Protein AF-A0A529WE74-F1 (afdb_monomer)

Structure (mmCIF, N/CA/C/O backbone):
data_AF-A0A529WE74-F1
#
_entry.id   AF-A0A529WE74-F1
#
loop_
_atom_site.group_PDB
_atom_site.id
_atom_site.type_symbol
_atom_site.label_atom_id
_atom_site.label_alt_id
_atom_site.label_comp_id
_atom_site.label_asym_id
_atom_site.label_entity_id
_atom_site.label_seq_id
_atom_site.pdbx_PDB_ins_code
_atom_site.Cartn_x
_atom_site.Cartn_y
_atom_site.Cartn_z
_atom_site.occupancy
_atom_site.B_iso_or_equiv
_atom_site.auth_seq_id
_atom_site.auth_comp_id
_atom_site.auth_asym_id
_atom_site.auth_atom_id
_atom_site.pdbx_PDB_model_num
ATOM 1 N N . THR A 1 1 ? 2.135 14.110 -4.464 1.00 65.06 1 THR A N 1
ATOM 2 C CA . THR A 1 1 ? 2.168 13.073 -3.396 1.00 65.06 1 THR A CA 1
ATOM 3 C C . THR A 1 1 ? 1.298 13.383 -2.169 1.00 65.06 1 THR A C 1
ATOM 5 O O . THR A 1 1 ? 0.664 12.472 -1.646 1.00 65.06 1 THR A O 1
ATOM 8 N N . ARG A 1 2 ? 1.188 14.638 -1.693 1.00 84.69 2 ARG A N 1
ATOM 9 C CA . ARG A 1 2 ? 0.421 14.988 -0.469 1.00 84.69 2 ARG A CA 1
ATOM 10 C C . ARG A 1 2 ? -1.068 14.585 -0.499 1.00 84.69 2 ARG A C 1
ATOM 12 O O . ARG A 1 2 ? -1.581 14.122 0.520 1.00 84.69 2 ARG A O 1
ATOM 19 N N . HIS A 1 3 ? -1.733 14.703 -1.653 1.00 89.88 3 HIS A N 1
ATOM 20 C CA . HIS A 1 3 ? -3.137 14.296 -1.838 1.00 89.88 3 HIS A CA 1
ATOM 21 C C . HIS A 1 3 ? -3.337 12.780 -1.716 1.00 89.88 3 HIS A C 1
ATOM 23 O O . HIS A 1 3 ? -4.231 12.335 -0.996 1.00 89.88 3 HIS A O 1
ATOM 29 N N . ALA A 1 4 ? -2.447 11.991 -2.322 1.00 90.81 4 ALA A N 1
ATOM 30 C CA . ALA A 1 4 ? -2.468 10.534 -2.230 1.00 90.81 4 ALA A CA 1
ATOM 31 C C . ALA A 1 4 ? -2.382 10.057 -0.770 1.00 90.81 4 ALA A C 1
ATOM 33 O O . ALA A 1 4 ? -3.229 9.295 -0.305 1.00 90.81 4 ALA A O 1
ATOM 34 N N . ARG A 1 5 ? -1.439 10.610 0.007 1.00 93.06 5 ARG A N 1
ATOM 35 C CA . ARG A 1 5 ? -1.312 10.308 1.442 1.00 93.06 5 ARG A CA 1
ATOM 36 C C . ARG A 1 5 ? -2.579 10.657 2.225 1.00 93.06 5 ARG A C 1
ATOM 38 O O . ARG A 1 5 ? -2.985 9.913 3.116 1.00 93.06 5 ARG A O 1
ATOM 45 N N . PHE A 1 6 ? -3.210 11.795 1.929 1.00 93.50 6 PHE A N 1
ATOM 46 C CA . PHE A 1 6 ? -4.461 12.181 2.585 1.00 93.50 6 PHE A CA 1
ATOM 47 C C . PHE A 1 6 ? -5.575 11.158 2.327 1.00 93.50 6 PHE A C 1
ATOM 49 O O 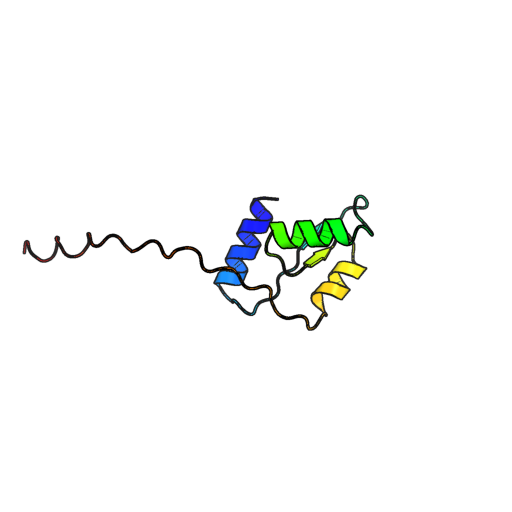. PHE A 1 6 ? -6.223 10.719 3.281 1.00 93.50 6 PHE A O 1
ATOM 56 N N . MET A 1 7 ? -5.753 10.738 1.072 1.00 94.12 7 MET A N 1
ATOM 57 C CA . MET A 1 7 ? -6.764 9.750 0.688 1.00 94.12 7 MET A CA 1
ATOM 58 C C . MET A 1 7 ? -6.528 8.391 1.345 1.00 94.12 7 MET A C 1
ATOM 60 O O . MET A 1 7 ? -7.436 7.877 1.998 1.00 94.12 7 MET A O 1
ATOM 64 N N . VAL A 1 8 ? -5.307 7.851 1.270 1.00 94.62 8 VAL A N 1
ATOM 65 C CA . VAL A 1 8 ? -4.947 6.572 1.910 1.00 94.62 8 VAL A CA 1
ATOM 66 C C . VAL A 1 8 ? -5.275 6.609 3.396 1.00 94.62 8 VAL A C 1
ATOM 68 O O . VAL A 1 8 ? -5.948 5.722 3.927 1.00 94.62 8 VAL A O 1
ATOM 71 N N . ARG A 1 9 ? -4.870 7.684 4.081 1.00 93.62 9 ARG A N 1
ATOM 72 C CA . ARG A 1 9 ? -5.135 7.820 5.512 1.00 93.62 9 ARG A CA 1
ATOM 73 C C . ARG A 1 9 ? -6.621 7.972 5.818 1.00 93.62 9 ARG A C 1
ATOM 75 O O . ARG A 1 9 ? -7.057 7.560 6.889 1.00 93.62 9 ARG A O 1
ATOM 82 N N . ARG A 1 10 ? -7.408 8.598 4.942 1.00 93.69 10 ARG A N 1
ATOM 83 C CA . ARG A 1 10 ? -8.864 8.703 5.108 1.00 93.69 10 ARG A CA 1
ATOM 84 C C . ARG A 1 10 ? -9.522 7.326 4.996 1.00 93.69 10 ARG A C 1
ATOM 86 O O . ARG A 1 10 ? -10.262 6.952 5.897 1.00 93.69 10 ARG A O 1
ATOM 93 N N . LEU A 1 11 ? -9.177 6.549 3.970 1.00 94.56 11 LEU A N 1
ATOM 94 C CA . LEU A 1 11 ? -9.701 5.195 3.761 1.00 94.56 11 LEU A CA 1
ATOM 95 C C . LEU A 1 11 ? -9.354 4.256 4.925 1.00 94.56 11 LEU A C 1
ATOM 97 O O . LEU A 1 11 ? -10.234 3.605 5.487 1.00 94.56 11 LEU A O 1
ATOM 101 N N . LYS A 1 12 ? -8.092 4.253 5.363 1.00 93.81 12 LYS A N 1
ATOM 102 C CA . LYS A 1 12 ? -7.638 3.408 6.478 1.00 93.81 12 LYS A CA 1
ATOM 103 C C . LYS A 1 12 ? -8.227 3.802 7.833 1.00 93.81 12 LYS A C 1
ATOM 105 O O . LYS A 1 12 ? -8.388 2.944 8.693 1.00 93.81 12 LYS A O 1
ATOM 110 N N . ARG A 1 13 ? -8.583 5.075 8.043 1.00 92.25 13 ARG A N 1
ATOM 111 C CA . ARG A 1 13 ? -9.324 5.486 9.250 1.00 92.25 13 ARG A CA 1
ATOM 112 C C . ARG A 1 13 ? -10.760 4.968 9.256 1.00 92.25 13 ARG A C 1
ATOM 114 O O . ARG A 1 13 ? -11.260 4.663 10.330 1.00 92.25 13 ARG A O 1
ATOM 121 N N . ASN A 1 14 ? -11.394 4.840 8.089 1.00 92.50 14 ASN A N 1
ATOM 122 C CA . ASN A 1 14 ? -12.735 4.261 7.987 1.00 92.50 14 ASN A CA 1
ATOM 123 C C . ASN A 1 14 ? -12.713 2.743 8.227 1.00 92.50 14 ASN A C 1
ATOM 125 O O . ASN A 1 14 ? -13.607 2.211 8.875 1.00 92.50 14 ASN A O 1
ATOM 129 N N . LYS A 1 15 ? -11.684 2.041 7.732 1.00 92.94 15 LYS A N 1
ATOM 130 C CA . LYS A 1 15 ? -11.498 0.601 7.958 1.00 92.94 15 LYS A CA 1
ATOM 131 C C . LYS A 1 15 ? -10.014 0.272 8.113 1.00 92.94 15 LYS A C 1
ATOM 133 O O . LYS A 1 15 ? -9.297 0.144 7.128 1.00 92.94 15 LYS A O 1
A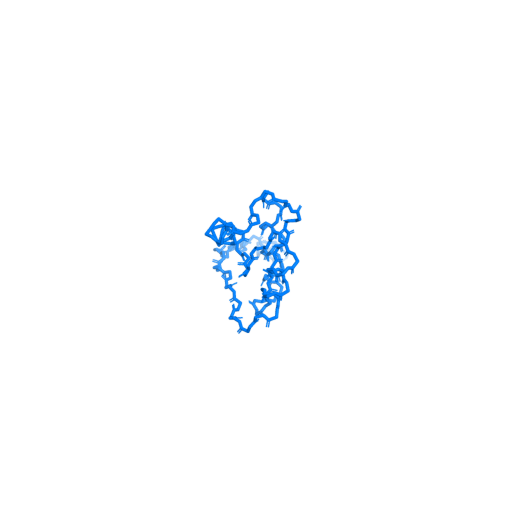TOM 138 N N . ALA A 1 16 ? -9.565 0.063 9.351 1.00 90.50 16 ALA A N 1
ATOM 139 C CA . ALA A 1 16 ? -8.148 -0.174 9.660 1.00 90.50 16 ALA A CA 1
ATOM 140 C C . ALA A 1 16 ? -7.569 -1.449 9.020 1.00 90.50 16 ALA A C 1
ATOM 142 O O . ALA A 1 16 ? -6.374 -1.517 8.760 1.00 90.50 16 ALA A O 1
ATOM 143 N N . LYS A 1 17 ? -8.421 -2.448 8.747 1.00 92.94 17 LYS A N 1
ATOM 144 C CA . LYS A 1 17 ? -8.042 -3.703 8.075 1.00 92.94 17 LYS A CA 1
ATOM 145 C C . LYS A 1 17 ? -8.053 -3.604 6.538 1.00 92.94 17 LYS A C 1
ATOM 147 O O . LYS A 1 17 ? -7.815 -4.605 5.873 1.00 92.94 17 LYS A O 1
ATOM 152 N N . LEU A 1 18 ? -8.395 -2.447 5.964 1.00 94.00 18 LEU A N 1
ATOM 153 C CA . LEU A 1 18 ? -8.435 -2.258 4.513 1.00 94.00 18 LEU A CA 1
ATOM 154 C C . LEU A 1 18 ? -7.016 -2.088 3.957 1.00 94.00 18 LEU A C 1
ATOM 156 O O . LEU A 1 18 ? -6.292 -1.190 4.390 1.00 94.00 18 LEU A O 1
ATOM 160 N N . ARG A 1 19 ? -6.660 -2.908 2.963 1.00 95.69 19 ARG A N 1
ATOM 161 C CA . ARG A 1 19 ? -5.456 -2.706 2.149 1.00 95.69 19 ARG A CA 1
ATOM 162 C C . ARG A 1 19 ? -5.744 -1.676 1.060 1.00 95.69 19 ARG A C 1
ATOM 164 O O . ARG A 1 19 ? -6.760 -1.764 0.377 1.00 95.69 19 ARG A O 1
ATOM 171 N N . VAL A 1 20 ? -4.856 -0.704 0.911 1.00 96.38 20 VAL A N 1
ATOM 172 C CA . VAL A 1 20 ? -4.947 0.398 -0.046 1.00 96.38 20 VAL A CA 1
ATOM 173 C C . VAL A 1 20 ? -3.632 0.480 -0.819 1.00 96.38 20 VAL A C 1
ATOM 175 O O . VAL A 1 20 ? -2.600 0.820 -0.243 1.00 96.38 20 VAL A O 1
ATOM 178 N N . GLY A 1 21 ? -3.679 0.187 -2.118 1.00 95.69 21 GLY A N 1
ATOM 179 C CA . GLY A 1 21 ? -2.573 0.410 -3.053 1.00 95.69 21 GLY A CA 1
ATOM 180 C C . GLY A 1 21 ? -2.777 1.673 -3.888 1.00 95.69 21 GLY A C 1
ATOM 181 O O . GLY A 1 21 ? -3.912 2.121 -4.062 1.00 95.69 21 GLY A O 1
ATOM 182 N N . ILE A 1 22 ? -1.689 2.252 -4.398 1.00 94.56 22 ILE A N 1
ATOM 183 C CA . ILE A 1 22 ? -1.726 3.370 -5.356 1.00 94.56 22 ILE A CA 1
ATOM 184 C C . ILE A 1 22 ? -0.994 2.955 -6.626 1.00 94.56 22 ILE A C 1
ATOM 186 O O . ILE A 1 22 ? 0.104 2.412 -6.548 1.00 94.56 22 ILE A O 1
ATOM 190 N N . VAL A 1 23 ? -1.587 3.248 -7.780 1.00 93.25 23 VAL A N 1
ATOM 191 C CA . VAL A 1 23 ? -0.966 3.005 -9.084 1.00 93.25 23 VAL A CA 1
ATOM 192 C C . VAL A 1 23 ? -0.631 4.344 -9.734 1.00 93.25 23 VAL A C 1
ATOM 194 O O . VAL A 1 23 ? -1.506 5.202 -9.864 1.00 93.25 23 VAL A O 1
ATOM 197 N N . PHE A 1 24 ? 0.626 4.523 -10.124 1.00 89.19 24 PHE A N 1
ATOM 198 C CA . PHE A 1 24 ? 1.093 5.636 -10.942 1.00 89.19 24 PHE A CA 1
ATOM 199 C C . PHE A 1 24 ? 1.428 5.105 -12.329 1.00 89.19 24 PHE A C 1
ATOM 201 O O . PHE A 1 24 ? 2.504 4.564 -12.527 1.00 89.19 24 PHE A O 1
ATOM 208 N N . TRP A 1 25 ? 0.518 5.255 -13.287 1.00 87.88 25 TRP A N 1
ATOM 209 C CA . TRP A 1 25 ? 0.773 4.851 -14.669 1.00 87.88 25 TRP A CA 1
ATOM 210 C C . TRP A 1 25 ? 1.896 5.712 -15.260 1.00 87.88 25 TRP A C 1
ATOM 212 O O . TRP A 1 25 ? 1.675 6.872 -15.604 1.00 87.88 25 TRP A O 1
ATOM 222 N N . SER A 1 26 ? 3.112 5.169 -15.287 1.00 74.69 26 SER A N 1
ATOM 223 C CA . SER A 1 26 ? 4.326 5.852 -15.728 1.00 74.69 26 SER A CA 1
ATOM 224 C C . SER A 1 26 ? 5.351 4.821 -16.192 1.00 74.69 26 SER A C 1
ATOM 226 O O . SER A 1 26 ? 5.623 3.860 -15.480 1.00 74.69 26 SER A O 1
ATOM 228 N N . GLU A 1 27 ? 5.956 5.056 -17.356 1.00 64.81 27 GLU A N 1
ATOM 229 C CA . GLU A 1 27 ? 7.134 4.308 -17.825 1.00 64.81 27 GLU A CA 1
ATOM 230 C C . GLU A 1 27 ? 8.341 4.552 -16.894 1.00 64.81 27 G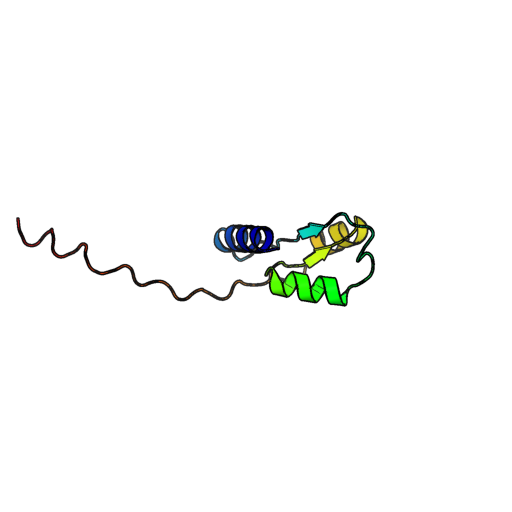LU A C 1
ATOM 232 O O . GLU A 1 27 ? 9.136 3.656 -16.617 1.00 64.81 27 GLU A O 1
ATOM 237 N N . VAL A 1 28 ? 8.451 5.770 -16.345 1.00 61.12 28 VAL A N 1
ATOM 238 C CA . VAL A 1 28 ? 9.516 6.168 -15.416 1.00 61.12 28 VAL A CA 1
ATOM 239 C C . VAL A 1 28 ? 9.219 5.585 -14.034 1.00 61.12 28 VAL A C 1
ATOM 241 O O . VAL A 1 28 ? 8.232 5.975 -13.405 1.00 61.12 28 VAL A O 1
ATOM 244 N N . GLY A 1 29 ? 10.071 4.663 -13.577 1.00 60.06 29 GLY A N 1
ATOM 245 C CA . GLY A 1 29 ? 9.936 3.946 -12.300 1.00 60.06 29 GLY A CA 1
ATOM 246 C C . GLY A 1 29 ? 9.414 2.510 -12.427 1.00 60.06 29 GLY A C 1
ATOM 247 O O . GLY A 1 29 ? 9.315 1.809 -11.421 1.00 60.06 29 GLY A O 1
ATOM 248 N N . ASN A 1 30 ? 9.103 2.048 -13.643 1.00 63.69 30 ASN A N 1
ATOM 249 C CA . ASN A 1 30 ? 8.733 0.657 -13.887 1.00 63.69 30 ASN A CA 1
ATOM 250 C C . ASN A 1 30 ? 9.946 -0.256 -13.607 1.00 63.69 30 ASN A C 1
ATOM 252 O O . ASN A 1 30 ? 10.951 -0.187 -14.310 1.00 63.69 30 ASN A O 1
ATOM 256 N N . GLY A 1 31 ? 9.869 -1.071 -12.551 1.00 67.56 31 GLY A N 1
ATOM 257 C CA . GLY A 1 31 ? 10.943 -1.980 -12.123 1.00 67.56 31 GLY A CA 1
ATOM 258 C C . GLY A 1 31 ? 11.783 -1.516 -10.925 1.00 67.56 31 GLY A C 1
ATOM 259 O O . GLY A 1 31 ? 12.539 -2.325 -10.389 1.00 67.56 31 GLY A O 1
ATOM 260 N N . ASP A 1 32 ? 11.627 -0.276 -10.446 1.00 83.19 32 ASP A N 1
ATOM 261 C CA . ASP A 1 32 ? 12.307 0.189 -9.226 1.00 83.19 32 ASP A CA 1
ATOM 262 C C . ASP A 1 32 ? 11.477 -0.142 -7.975 1.00 83.19 32 ASP A C 1
ATOM 264 O O . ASP A 1 32 ? 10.652 0.638 -7.480 1.00 83.19 32 ASP A O 1
ATOM 268 N N . VAL A 1 33 ? 11.673 -1.366 -7.484 1.00 84.12 33 VAL A N 1
ATOM 269 C CA . VAL A 1 33 ? 10.944 -1.917 -6.335 1.00 84.12 33 VAL A CA 1
ATOM 270 C C . VAL A 1 33 ? 11.273 -1.166 -5.040 1.00 84.12 33 VAL A C 1
ATOM 272 O O . VAL A 1 33 ? 10.395 -1.011 -4.185 1.00 84.12 33 VAL A O 1
ATOM 275 N N . GLU A 1 34 ? 12.507 -0.684 -4.885 1.00 87.94 34 GLU A N 1
ATOM 276 C CA . GLU A 1 34 ? 12.939 0.029 -3.680 1.00 87.94 34 GLU A CA 1
ATOM 277 C C . GLU A 1 34 ? 12.297 1.413 -3.604 1.00 87.94 34 GLU A C 1
ATOM 279 O O . GLU A 1 34 ? 11.667 1.739 -2.590 1.00 87.94 34 GLU A O 1
ATOM 284 N N . ALA A 1 35 ? 12.327 2.178 -4.699 1.00 88.00 35 ALA A N 1
ATOM 285 C CA . ALA A 1 35 ? 11.647 3.468 -4.770 1.00 88.00 35 ALA A CA 1
ATOM 286 C C . ALA A 1 35 ? 10.129 3.324 -4.569 1.00 88.00 35 ALA A C 1
ATOM 288 O O . ALA A 1 35 ? 9.502 4.134 -3.876 1.00 88.00 35 ALA A O 1
ATOM 289 N N . ALA A 1 36 ? 9.516 2.265 -5.113 1.00 89.12 36 ALA A N 1
ATOM 290 C CA . ALA A 1 36 ? 8.102 1.963 -4.890 1.00 89.12 36 ALA A CA 1
ATOM 291 C C . ALA A 1 36 ? 7.794 1.695 -3.405 1.00 89.12 36 ALA A C 1
ATOM 293 O O . ALA A 1 36 ? 6.785 2.180 -2.878 1.00 89.12 36 ALA A O 1
ATOM 294 N N . ALA A 1 37 ? 8.658 0.949 -2.713 1.00 91.81 37 ALA A N 1
ATOM 295 C CA . ALA A 1 37 ? 8.503 0.637 -1.295 1.00 91.81 37 ALA A CA 1
ATOM 296 C C . ALA A 1 37 ? 8.680 1.878 -0.404 1.00 91.81 37 ALA A C 1
ATOM 298 O O . ALA A 1 37 ? 7.856 2.116 0.488 1.00 91.81 37 ALA A O 1
ATOM 299 N N . GLU A 1 38 ? 9.693 2.705 -0.669 1.00 92.56 38 GLU A N 1
ATOM 300 C CA . GLU A 1 38 ? 9.919 3.967 0.045 1.00 92.56 38 GLU A CA 1
ATOM 301 C C . GLU A 1 38 ? 8.738 4.930 -0.144 1.00 92.56 38 GLU A C 1
ATOM 303 O O . GLU A 1 38 ? 8.222 5.532 0.812 1.00 92.56 38 GLU A O 1
ATOM 308 N N . LEU A 1 39 ? 8.228 5.026 -1.374 1.00 92.25 39 LEU A N 1
ATOM 309 C CA . LEU A 1 39 ? 7.066 5.846 -1.677 1.00 92.25 39 LEU A CA 1
ATOM 310 C C . LEU A 1 39 ? 5.805 5.308 -0.986 1.00 92.25 39 LEU A C 1
ATOM 312 O O . LEU A 1 39 ? 5.037 6.088 -0.415 1.00 92.25 39 LEU A O 1
ATOM 316 N N . ALA A 1 40 ? 5.597 3.989 -0.957 1.00 94.06 40 ALA A N 1
ATOM 317 C CA . ALA A 1 40 ? 4.485 3.372 -0.234 1.00 94.06 40 ALA A CA 1
ATOM 318 C C . ALA A 1 40 ? 4.532 3.698 1.266 1.00 94.06 40 ALA A C 1
ATOM 320 O O . ALA A 1 40 ? 3.515 4.118 1.836 1.00 94.06 40 ALA A O 1
ATOM 321 N N . ALA A 1 41 ? 5.711 3.595 1.889 1.00 93.25 41 ALA A N 1
ATOM 322 C CA . ALA A 1 41 ? 5.927 3.960 3.287 1.00 93.25 41 ALA A CA 1
ATOM 323 C C . ALA A 1 41 ? 5.588 5.439 3.538 1.00 93.25 41 ALA A C 1
ATOM 325 O O . ALA A 1 41 ? 4.796 5.760 4.433 1.00 93.25 41 ALA A O 1
ATOM 326 N N . THR A 1 42 ? 6.090 6.331 2.681 1.00 93.31 42 THR A N 1
ATOM 327 C CA . THR A 1 42 ? 5.826 7.777 2.726 1.00 93.31 42 THR A CA 1
ATOM 328 C C . THR A 1 42 ? 4.333 8.109 2.619 1.00 93.31 42 THR A C 1
ATOM 330 O O . THR A 1 42 ? 3.831 9.029 3.280 1.00 93.31 42 THR A O 1
ATOM 333 N N . LEU A 1 43 ? 3.588 7.353 1.809 1.00 93.38 43 LEU A N 1
ATOM 334 C CA . LEU A 1 43 ? 2.150 7.531 1.595 1.00 93.38 43 LEU A CA 1
ATOM 335 C C . LEU A 1 43 ? 1.275 6.780 2.616 1.00 93.38 43 LEU A C 1
ATOM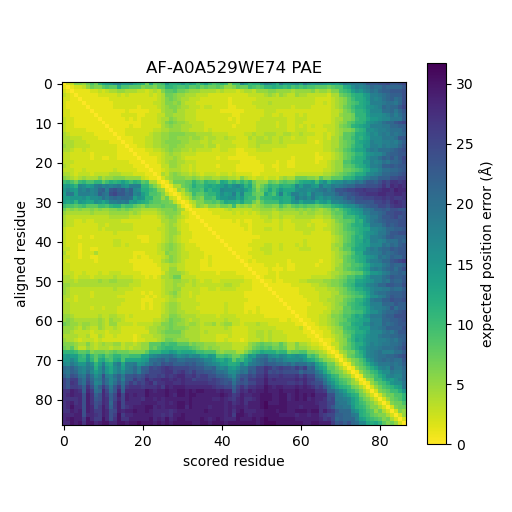 337 O O . LEU A 1 43 ? 0.064 7.008 2.655 1.00 93.38 43 LEU A O 1
ATOM 341 N N . ASN A 1 44 ? 1.868 5.933 3.464 1.00 94.06 44 ASN A N 1
ATOM 342 C CA . ASN A 1 44 ? 1.183 4.946 4.309 1.00 94.06 44 ASN A CA 1
ATOM 343 C C . ASN A 1 44 ? 0.303 3.956 3.518 1.00 94.06 44 ASN A C 1
ATOM 345 O O . ASN A 1 44 ? -0.681 3.429 4.055 1.00 94.06 44 ASN A O 1
ATOM 349 N N . ALA A 1 45 ? 0.630 3.731 2.247 1.00 95.19 45 ALA A N 1
ATOM 350 C CA . ALA A 1 45 ? -0.031 2.753 1.393 1.00 95.19 45 ALA A CA 1
ATOM 351 C C . ALA A 1 45 ? 0.490 1.340 1.692 1.00 95.19 45 ALA A C 1
ATOM 353 O O . ALA A 1 45 ? 1.531 1.164 2.318 1.00 95.19 45 ALA A O 1
ATOM 354 N N . ASP A 1 46 ? -0.264 0.329 1.275 1.00 96.12 46 ASP A N 1
ATOM 355 C CA . ASP A 1 46 ? 0.138 -1.076 1.388 1.00 96.12 46 ASP A CA 1
ATOM 356 C C . ASP A 1 46 ? 1.112 -1.490 0.287 1.00 96.12 46 ASP A C 1
ATOM 358 O O . ASP A 1 46 ? 1.911 -2.400 0.487 1.00 96.12 46 ASP A O 1
ATOM 362 N N . PHE A 1 47 ? 1.024 -0.837 -0.869 1.00 95.00 47 PHE A N 1
ATOM 363 C CA . PHE A 1 47 ? 1.970 -0.942 -1.972 1.00 95.00 47 PHE A CA 1
ATOM 364 C C . PHE A 1 47 ? 1.790 0.252 -2.916 1.00 95.00 47 PHE A C 1
ATOM 366 O O . PHE A 1 47 ? 0.741 0.909 -2.920 1.00 95.00 47 PHE A O 1
ATOM 373 N N . VAL A 1 48 ? 2.813 0.516 -3.720 1.00 94.31 48 VAL A N 1
ATOM 374 C CA . VAL A 1 48 ? 2.755 1.414 -4.874 1.00 94.31 48 VAL A CA 1
ATOM 375 C C . VAL A 1 48 ? 3.156 0.602 -6.100 1.00 94.31 48 VAL A C 1
ATOM 377 O O . VAL A 1 48 ? 4.031 -0.251 -6.001 1.00 94.31 48 VAL A O 1
ATOM 380 N N . ALA A 1 49 ? 2.486 0.836 -7.222 1.00 92.75 49 ALA A N 1
ATOM 381 C CA . ALA A 1 49 ? 2.764 0.181 -8.493 1.00 92.75 49 ALA A CA 1
ATOM 382 C C . ALA A 1 49 ? 2.915 1.225 -9.601 1.00 92.75 49 ALA A C 1
ATOM 384 O O . ALA A 1 49 ? 2.225 2.247 -9.576 1.00 92.75 49 ALA A O 1
ATOM 385 N N . PHE A 1 50 ? 3.776 0.941 -10.576 1.00 91.50 50 PHE A N 1
ATOM 386 C CA . PHE A 1 50 ? 3.972 1.795 -11.754 1.00 91.50 50 PHE A CA 1
ATOM 387 C C . PHE A 1 50 ? 3.426 1.178 -13.049 1.00 91.50 50 PHE A C 1
ATOM 389 O O . PHE A 1 50 ? 3.197 1.876 -14.034 1.00 91.50 50 PHE A O 1
ATOM 396 N N . GLY A 1 51 ? 3.122 -0.122 -13.011 1.00 89.94 51 GLY A N 1
ATOM 397 C CA . GLY A 1 51 ? 2.542 -0.870 -14.116 1.00 89.94 51 GLY A CA 1
ATOM 398 C C . GLY A 1 51 ? 1.419 -1.809 -13.681 1.00 89.94 51 GLY A C 1
ATOM 399 O O . GLY A 1 51 ? 1.129 -1.999 -12.495 1.00 89.94 51 GLY A O 1
ATOM 400 N N . MET A 1 52 ? 0.776 -2.418 -14.675 1.00 91.25 52 MET A N 1
ATOM 401 C CA . MET A 1 52 ? -0.398 -3.270 -14.471 1.00 91.25 52 MET A CA 1
ATOM 402 C C . MET A 1 52 ? -0.066 -4.542 -13.684 1.00 91.25 52 MET A C 1
ATOM 404 O O . MET A 1 52 ? -0.822 -4.925 -12.792 1.00 91.25 52 MET A O 1
ATOM 408 N N . ILE A 1 53 ? 1.072 -5.173 -13.987 1.00 90.62 53 ILE A N 1
ATOM 409 C CA . ILE A 1 53 ? 1.503 -6.427 -13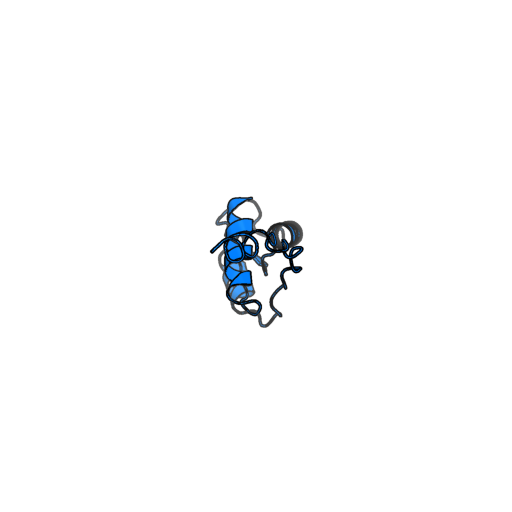.354 1.00 90.62 53 ILE A CA 1
ATOM 410 C C . ILE A 1 53 ? 1.690 -6.226 -11.846 1.00 90.62 53 ILE A C 1
ATOM 412 O O . ILE A 1 53 ? 1.126 -6.977 -11.046 1.00 90.62 53 ILE A O 1
ATOM 416 N N . ASP A 1 54 ? 2.399 -5.172 -11.445 1.00 90.44 54 ASP A N 1
ATOM 417 C CA . ASP A 1 54 ? 2.635 -4.860 -10.033 1.00 90.44 54 ASP A CA 1
ATOM 418 C C . ASP A 1 54 ? 1.348 -4.467 -9.307 1.00 90.44 54 ASP A C 1
ATOM 420 O O . ASP A 1 54 ? 1.145 -4.832 -8.146 1.00 90.44 54 ASP A O 1
ATOM 424 N N . ALA A 1 55 ? 0.440 -3.765 -9.993 1.00 93.50 55 ALA A N 1
ATOM 425 C CA . ALA A 1 55 ? -0.851 -3.390 -9.433 1.00 93.50 55 ALA A CA 1
ATOM 426 C C . ALA A 1 55 ? -1.696 -4.627 -9.094 1.00 93.50 55 ALA A C 1
ATOM 428 O O . ALA A 1 55 ? -2.223 -4.733 -7.983 1.00 93.50 55 ALA A O 1
ATOM 429 N N . VAL A 1 56 ? -1.783 -5.585 -10.022 1.00 94.69 56 VAL A N 1
ATOM 430 C CA . VAL A 1 56 ? -2.505 -6.850 -9.824 1.00 94.69 56 VAL A CA 1
ATOM 431 C C . VAL A 1 56 ? -1.827 -7.695 -8.746 1.00 94.69 56 VAL A C 1
ATOM 433 O O . VAL A 1 56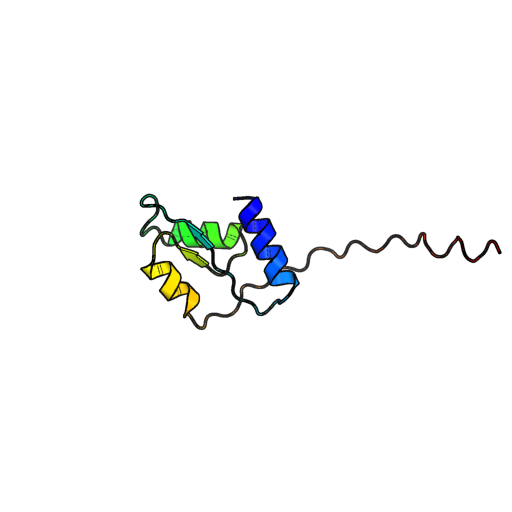 ? -2.492 -8.164 -7.820 1.00 94.69 56 VAL A O 1
ATOM 436 N N . THR A 1 57 ? -0.501 -7.824 -8.806 1.00 94.25 57 THR A N 1
ATOM 437 C CA . THR A 1 57 ? 0.293 -8.577 -7.822 1.00 94.25 57 THR A CA 1
ATOM 438 C C . THR A 1 57 ? 0.096 -8.025 -6.408 1.00 94.25 57 THR A C 1
ATOM 440 O O . THR A 1 57 ? -0.157 -8.775 -5.460 1.00 94.25 57 THR A O 1
ATOM 443 N N . GLY A 1 58 ? 0.145 -6.701 -6.246 1.00 93.94 58 GLY A N 1
ATOM 444 C CA . GLY A 1 58 ? -0.078 -6.035 -4.966 1.00 93.94 58 GLY A CA 1
ATOM 445 C C . GLY A 1 58 ? -1.507 -6.202 -4.442 1.00 93.94 58 GLY A C 1
ATOM 446 O O . GLY A 1 58 ? -1.696 -6.497 -3.251 1.00 93.94 58 GLY A O 1
ATOM 447 N N . ALA A 1 59 ? -2.502 -6.057 -5.324 1.00 94.50 59 ALA A N 1
ATOM 448 C CA . ALA A 1 59 ? -3.923 -6.138 -4.988 1.00 94.50 59 ALA A CA 1
ATOM 449 C C . ALA A 1 59 ? -4.347 -7.547 -4.550 1.00 94.50 59 ALA A C 1
ATOM 451 O O . ALA A 1 59 ? -5.073 -7.682 -3.565 1.00 94.50 59 ALA A O 1
ATOM 452 N N . LEU A 1 60 ? -3.858 -8.588 -5.230 1.00 96.38 60 LEU A N 1
ATOM 453 C CA . LEU A 1 60 ? -4.191 -9.988 -4.935 1.00 96.38 60 LEU A CA 1
ATOM 454 C C . LEU A 1 60 ? -3.344 -10.600 -3.809 1.00 96.38 60 LEU A C 1
ATOM 456 O O . LEU A 1 60 ? -3.649 -11.686 -3.313 1.00 96.38 60 LEU A O 1
ATOM 460 N N . SER A 1 61 ? -2.291 -9.911 -3.369 1.00 94.94 61 SER A N 1
ATOM 461 C CA . SER A 1 61 ? -1.459 -10.365 -2.257 1.00 94.94 61 SER A CA 1
ATOM 462 C C . SER A 1 61 ? -2.261 -10.530 -0.952 1.00 94.94 61 SER A C 1
ATOM 464 O O . SER A 1 61 ? -3.144 -9.736 -0.624 1.00 94.94 61 SER A O 1
ATOM 466 N N . ARG A 1 62 ? -1.905 -11.535 -0.142 1.00 93.94 62 ARG A N 1
ATOM 467 C CA . ARG A 1 62 ? -2.511 -11.798 1.181 1.00 93.94 62 ARG A CA 1
ATOM 468 C C . ARG A 1 62 ? -1.754 -11.149 2.349 1.00 93.94 62 ARG A C 1
ATOM 470 O O . ARG A 1 62 ? -1.927 -11.552 3.496 1.00 93.94 62 ARG A O 1
ATOM 477 N N . LYS A 1 63 ? -0.898 -10.157 2.075 1.00 94.06 63 LYS A N 1
ATOM 478 C CA . LYS A 1 63 ? -0.167 -9.409 3.113 1.00 94.06 63 LYS A CA 1
ATOM 479 C C . LYS A 1 63 ? -1.133 -8.708 4.075 1.00 94.06 63 LYS A C 1
ATOM 481 O O . LYS A 1 63 ? -2.225 -8.301 3.687 1.00 94.06 63 LYS A O 1
ATOM 486 N N . ALA A 1 64 ? -0.713 -8.529 5.325 1.00 92.38 64 ALA A N 1
ATOM 487 C CA . ALA A 1 64 ? -1.479 -7.755 6.295 1.00 92.38 64 ALA A CA 1
ATOM 488 C C . ALA A 1 64 ? -1.593 -6.279 5.870 1.00 92.38 64 ALA A C 1
ATOM 490 O O . ALA A 1 64 ? -0.729 -5.754 5.164 1.00 92.38 64 ALA A O 1
ATOM 491 N N . ALA A 1 65 ? -2.662 -5.611 6.311 1.00 93.62 65 ALA A N 1
ATOM 492 C CA . ALA A 1 65 ? -2.827 -4.182 6.077 1.00 93.62 65 ALA A CA 1
ATOM 493 C C . ALA A 1 65 ? -1.838 -3.370 6.929 1.00 93.62 65 ALA A C 1
ATOM 495 O O . ALA A 1 65 ? -1.737 -3.575 8.141 1.00 93.62 65 ALA A O 1
ATOM 496 N N . VAL A 1 66 ? -1.148 -2.411 6.312 1.00 92.31 66 VAL A N 1
ATOM 497 C CA . VAL A 1 66 ? -0.259 -1.467 6.998 1.00 92.31 66 VAL A CA 1
ATOM 498 C C . VAL A 1 66 ? -1.105 -0.561 7.883 1.00 92.31 66 VAL A C 1
ATOM 500 O O . VAL A 1 66 ? -1.928 0.222 7.392 1.00 92.31 66 VAL A O 1
ATOM 503 N N . THR A 1 67 ? -0.899 -0.661 9.194 1.00 86.44 67 THR A N 1
ATOM 504 C CA . THR A 1 67 ? -1.677 0.075 10.188 1.00 86.44 67 THR A CA 1
ATOM 505 C C . THR A 1 67 ? -1.270 1.545 10.225 1.00 86.44 67 THR A C 1
ATOM 507 O O . 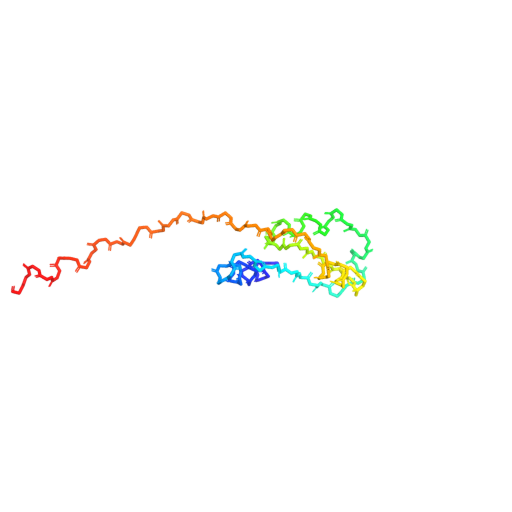THR A 1 67 ? -0.098 1.915 10.141 1.00 86.44 67 THR A O 1
ATOM 510 N N . LEU A 1 68 ? -2.258 2.429 10.363 1.00 86.25 68 LEU A N 1
ATOM 511 C CA . LEU A 1 68 ? -1.968 3.825 10.660 1.00 86.25 68 LEU A CA 1
ATOM 512 C C . LEU A 1 68 ? -1.623 3.955 12.137 1.00 86.25 68 LEU A C 1
ATOM 514 O O . LEU A 1 68 ? -2.454 3.651 12.993 1.00 86.25 68 LEU A O 1
ATOM 518 N N . LYS 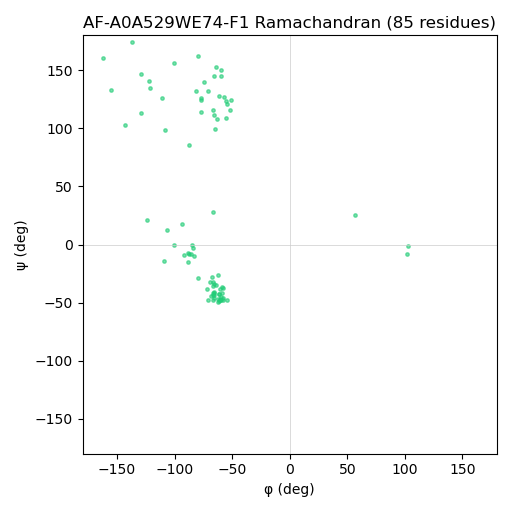A 1 69 ? -0.447 4.514 12.439 1.00 78.81 69 LYS A N 1
ATOM 519 C CA . LYS A 1 69 ? -0.146 4.977 13.795 1.00 78.81 69 LYS A CA 1
ATOM 520 C C . LYS A 1 69 ? -1.235 5.962 14.227 1.00 78.81 69 LYS A C 1
ATOM 522 O O . LYS A 1 69 ? -1.495 6.948 13.524 1.00 78.81 69 LYS A O 1
ATOM 527 N N . ALA A 1 70 ? -1.888 5.672 15.352 1.00 67.62 70 ALA A N 1
ATOM 528 C CA . ALA A 1 70 ? -2.910 6.539 15.918 1.00 67.62 70 ALA A CA 1
ATOM 529 C C . ALA A 1 70 ? -2.327 7.947 16.097 1.00 67.62 70 ALA A C 1
ATOM 531 O O . ALA A 1 70 ? -1.311 8.139 16.765 1.00 67.62 70 ALA A O 1
ATOM 532 N N . GLY A 1 71 ? -2.948 8.933 15.447 1.00 64.62 71 GLY A N 1
ATOM 533 C CA . GLY A 1 71 ? -2.620 10.330 15.702 1.00 64.62 71 GLY A CA 1
ATOM 534 C C . GLY A 1 71 ? -3.021 10.677 17.129 1.00 64.62 71 GLY A C 1
ATOM 535 O O . GLY A 1 71 ? -4.030 10.168 17.620 1.00 64.62 71 GLY A O 1
ATOM 536 N N . HIS A 1 72 ? -2.241 11.533 17.788 1.00 59.69 72 HIS A N 1
ATOM 537 C CA . HIS A 1 72 ? -2.568 12.021 19.121 1.00 59.69 72 HIS A CA 1
ATOM 538 C C . HIS A 1 72 ? -3.999 12.579 19.099 1.00 59.69 72 HIS A C 1
ATOM 540 O O . HIS A 1 72 ? -4.312 13.494 18.332 1.00 59.69 72 HIS A O 1
ATOM 546 N N . ARG A 1 73 ? -4.902 11.947 19.856 1.00 59.09 73 ARG A N 1
ATOM 547 C CA . ARG A 1 73 ? -6.320 12.310 19.898 1.00 59.09 73 ARG A CA 1
ATOM 548 C C . ARG A 1 73 ? -6.373 13.730 20.457 1.00 59.09 73 ARG A C 1
ATOM 550 O O . ARG A 1 73 ? -6.086 13.920 21.635 1.00 59.09 73 ARG A O 1
ATOM 557 N N . ARG A 1 74 ? -6.676 14.733 19.622 1.00 60.38 74 ARG A N 1
ATOM 558 C CA . ARG A 1 74 ? -6.919 16.103 20.100 1.00 60.38 74 ARG A CA 1
ATOM 559 C C . ARG A 1 74 ? -8.033 15.991 21.140 1.00 60.38 74 ARG A C 1
ATOM 561 O O . ARG A 1 74 ? -9.160 15.648 20.781 1.00 60.38 74 ARG A O 1
ATOM 568 N N . ARG A 1 75 ? -7.694 16.173 22.423 1.00 60.16 75 ARG A N 1
ATOM 569 C CA . ARG A 1 75 ? -8.675 16.235 23.511 1.00 60.16 75 ARG A CA 1
ATOM 570 C C . ARG A 1 75 ? -9.725 17.258 23.087 1.00 60.16 75 ARG A C 1
ATOM 572 O O . ARG A 1 75 ? -9.365 18.372 22.709 1.00 60.16 75 ARG A O 1
ATOM 579 N N . GLN A 1 76 ? -10.994 16.857 23.070 1.00 61.53 76 GLN A N 1
ATOM 580 C CA . GLN A 1 76 ? -12.073 17.812 22.845 1.00 61.53 76 GLN A CA 1
ATOM 581 C C . GLN A 1 76 ? -11.947 18.896 23.926 1.00 61.53 76 GLN A C 1
ATOM 583 O O . GLN A 1 76 ? -11.832 18.540 25.102 1.00 61.53 76 GLN A O 1
ATOM 588 N N . PRO A 1 77 ? -11.897 20.190 23.569 1.00 55.09 77 PRO A N 1
ATOM 589 C CA . PRO A 1 77 ? -11.824 21.235 24.574 1.00 55.09 77 PRO A CA 1
ATOM 590 C C . PRO A 1 77 ? -13.086 21.153 25.435 1.00 55.09 77 PRO A C 1
ATOM 592 O O . PRO A 1 77 ? -14.202 21.141 24.915 1.00 55.09 77 PRO A O 1
ATOM 595 N N . ALA A 1 78 ? -12.907 21.092 26.754 1.00 58.78 78 ALA A N 1
ATOM 596 C CA . ALA A 1 78 ? -13.952 20.954 27.771 1.00 58.78 78 ALA A CA 1
ATOM 597 C C . ALA A 1 78 ? -14.885 22.183 27.886 1.00 58.78 78 ALA A C 1
ATOM 599 O O . ALA A 1 78 ? -15.436 22.460 28.945 1.00 58.78 78 ALA A O 1
ATOM 600 N N . ARG A 1 79 ? -15.073 22.952 26.808 1.00 57.75 79 ARG A N 1
ATOM 601 C CA . ARG A 1 79 ? -15.754 24.253 26.833 1.00 57.75 79 ARG A CA 1
ATOM 602 C C . ARG A 1 79 ? -17.280 24.159 26.744 1.00 57.75 79 ARG A C 1
ATOM 604 O O . ARG A 1 79 ? -17.953 25.174 26.841 1.00 57.75 79 ARG A O 1
ATOM 611 N N . ARG A 1 80 ? -17.851 22.959 26.591 1.00 55.19 80 ARG A N 1
ATOM 612 C CA . ARG A 1 80 ? -19.312 22.786 26.477 1.00 55.19 80 ARG A CA 1
ATOM 613 C C . ARG A 1 80 ? -20.045 22.612 27.814 1.00 55.19 80 ARG A C 1
ATOM 615 O O . ARG A 1 80 ? -21.265 22.621 27.809 1.00 55.19 80 ARG A O 1
ATOM 622 N N . LYS A 1 81 ? -19.334 22.484 28.944 1.00 54.84 81 LYS A N 1
ATOM 623 C CA . LYS A 1 81 ? -19.959 22.313 30.273 1.00 54.84 81 LYS A CA 1
ATOM 624 C C . LYS A 1 81 ? -20.209 23.611 31.052 1.00 54.84 81 LYS A C 1
ATOM 626 O O . LYS A 1 81 ? -20.892 23.558 32.061 1.00 54.84 81 LYS A O 1
ATOM 631 N N . GLN A 1 82 ? -19.704 24.761 30.601 1.00 56.62 82 GLN A N 1
ATOM 632 C CA . GLN A 1 82 ? -19.917 26.035 31.312 1.00 56.62 82 GLN A CA 1
ATOM 633 C C . GLN A 1 82 ? -21.192 26.781 30.890 1.00 56.62 82 GLN A C 1
ATOM 635 O O . GLN A 1 82 ? -21.641 27.650 31.619 1.00 56.62 82 GLN A O 1
ATOM 640 N N . LEU A 1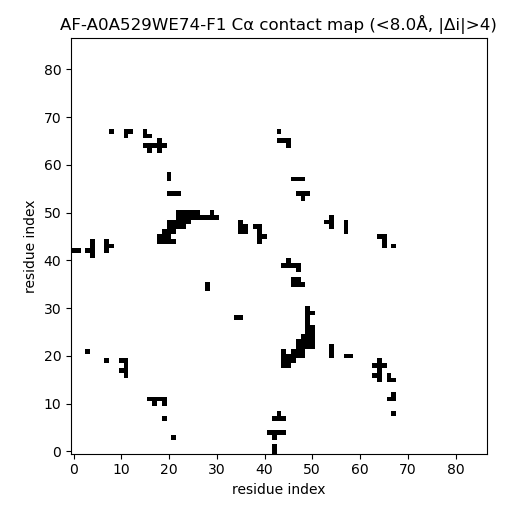 83 ? -21.807 26.421 29.758 1.00 58.41 83 LEU A N 1
ATOM 641 C CA . LEU A 1 83 ? -23.049 27.051 29.283 1.00 58.41 83 LEU A CA 1
ATOM 642 C C . LEU A 1 83 ? -24.326 26.434 29.882 1.00 58.41 83 LEU A C 1
ATOM 644 O O . LEU A 1 83 ? -25.394 26.983 29.677 1.00 58.41 83 LEU A O 1
ATOM 648 N N . GLN A 1 84 ? -24.224 25.317 30.612 1.00 58.53 84 GLN A N 1
ATOM 649 C CA . GLN A 1 84 ? -25.363 24.667 31.288 1.00 58.53 84 GLN A CA 1
ATOM 650 C C . GLN A 1 84 ? -25.434 24.976 32.793 1.00 58.53 84 GLN A C 1
ATOM 652 O O . GLN A 1 84 ? -26.310 24.467 33.474 1.00 58.53 84 GLN A O 1
ATOM 657 N N . ALA A 1 85 ? -24.490 25.761 33.323 1.00 56.34 85 ALA A N 1
ATOM 658 C CA . ALA A 1 85 ? -24.447 26.160 34.734 1.00 56.34 85 ALA A CA 1
ATOM 659 C C . ALA A 1 85 ? -24.845 27.635 34.940 1.00 56.34 85 ALA A C 1
ATOM 661 O O . ALA A 1 85 ? -24.581 28.198 35.998 1.00 56.34 85 ALA A O 1
ATOM 662 N N . ALA A 1 86 ? -25.410 28.265 33.907 1.00 51.84 86 ALA A N 1
ATOM 663 C CA . ALA A 1 86 ? -25.850 29.659 33.904 1.00 51.84 86 ALA A CA 1
ATOM 664 C C . ALA A 1 86 ? -27.336 29.796 33.518 1.00 51.84 86 ALA A C 1
ATOM 666 O O . ALA A 1 86 ? -27.748 30.868 33.083 1.00 51.84 86 ALA A O 1
ATOM 667 N N . GLU A 1 87 ? -28.109 28.715 33.659 1.00 44.75 87 GLU A N 1
ATOM 668 C CA . GLU A 1 87 ? -29.571 28.696 33.521 1.00 44.75 87 GLU A CA 1
ATOM 669 C C . GLU A 1 87 ? -30.202 28.244 34.840 1.00 44.75 87 GLU A C 1
ATOM 671 O O . GLU A 1 87 ? -29.629 27.314 35.462 1.00 44.75 87 GLU A O 1
#

Mean predicted aligned error: 9.53 Å

pLDDT: mean 82.83, std 15.15, range [44.75, 96.38]

Radius of gyration: 18.98 Å; Cα contacts (8 Å, |Δi|>4): 98; chains: 1; bounding box: 42×42×53 Å

Foldseek 3Di:
DVVLLVVQVVVCVVPVFDAAEEEAQDPPCAPVQVVQVVVCVVSLHQTYYHDDVVVVVSVPDPDTRRGDDDDDPPPDPPPPPVVVVPD

Sequence (87 aa):
TRHARFMVRRLKRNKAKLRVGIVFWSEVGNGDVEAAAELAATLNADFVAFGMIDAVTGALSRKAAVTLKAGHRRRQPARRKQLQAAE

Secondary structure (DSSP, 8-state):
-HHHHHHHHHHHHH-TT---EEE---STTTT-HHHHHHHHHHHT-SEEESSHHHHHHHHH--PPP-PPPPP---PPPSTTSSTTS--

Solvent-accessible surface area (backbone atoms only — not comparable to full-atom values): 5355 Å² total; per-residue (Å²): 111,72,65,60,26,52,51,44,52,52,54,32,70,77,37,57,77,50,72,44,72,48,74,49,91,36,83,79,61,57,86,45,62,65,64,30,49,55,49,11,60,76,31,60,32,61,35,44,19,31,48,69,67,51,39,52,54,57,68,72,48,86,72,81,42,59,70,78,78,80,69,83,76,78,74,76,77,81,71,77,67,67,75,72,74,77,117